Protein AF-A0A4Y2JMU1-F1 (afdb_monomer)

Radius of gyration: 28.3 Å; Cα contacts (8 Å, |Δi|>4): 97; chains: 1; bounding box: 81×28×63 Å

Organism: Araneus ventricosus (NCBI:txid182803)

Nearest PDB structures (foldseek):
  1bm9-assembly1_A  TM=4.049E-01  e=1.956E+00  Bacillus subtilis
  2dpd-assembly1_B  TM=3.192E-01  e=2.542E+00  Bacillus subtilis

InterPro domains:
  IPR006600 HTH CenpB-type DNA-binding domain [PF03221] (1-39)
  IPR006600 HTH CenpB-type DNA-binding domain [PS51253] (1-39)
  IPR050863 Centromere and Transposable Element-Derived Protein [PTHR19303] (1-108)

Structure (mmCIF, N/CA/C/O backbone):
data_AF-A0A4Y2JMU1-F1
#
_entry.id   AF-A0A4Y2JMU1-F1
#
loop_
_atom_site.group_PDB
_atom_site.id
_atom_site.type_symbol
_atom_site.label_atom_id
_atom_site.label_alt_id
_atom_site.label_comp_id
_atom_site.label_asym_id
_atom_site.label_entity_id
_atom_site.label_seq_id
_atom_site.pdbx_PDB_ins_code
_atom_site.Cartn_x
_atom_site.Cartn_y
_atom_site.Cartn_z
_atom_site.occupancy
_atom_site.B_iso_or_equiv
_atom_site.auth_seq_id
_atom_site.auth_comp_id
_atom_site.auth_asym_id
_atom_site.auth_ato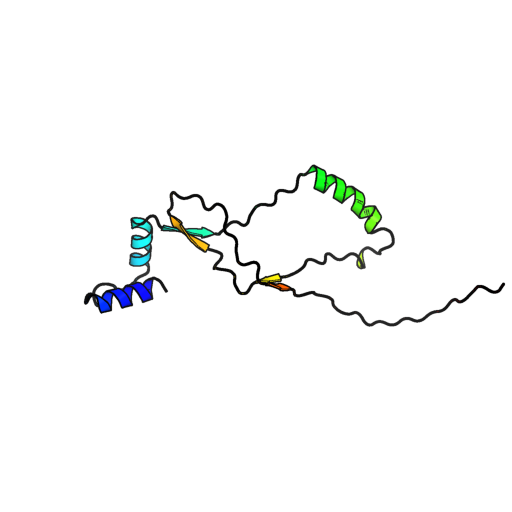m_id
_atom_site.pdbx_PDB_model_num
ATOM 1 N N . MET A 1 1 ? 6.311 -6.328 -17.850 1.00 74.69 1 MET A N 1
ATOM 2 C CA . MET A 1 1 ? 6.362 -4.916 -18.278 1.00 74.69 1 MET A CA 1
ATOM 3 C C . MET A 1 1 ? 7.804 -4.458 -18.497 1.00 74.69 1 MET A C 1
ATOM 5 O O . MET A 1 1 ? 8.216 -4.424 -19.636 1.00 74.69 1 MET A O 1
ATOM 9 N N . MET A 1 2 ? 8.647 -4.239 -17.479 1.00 80.50 2 MET A N 1
ATOM 10 C CA . MET A 1 2 ? 10.020 -3.730 -17.722 1.00 80.50 2 MET A CA 1
ATOM 11 C C . MET A 1 2 ? 10.900 -4.635 -18.614 1.00 80.50 2 MET A C 1
ATOM 13 O O . MET A 1 2 ? 11.588 -4.150 -19.502 1.00 80.50 2 MET A O 1
ATOM 17 N N . GLN A 1 3 ? 10.847 -5.958 -18.426 1.00 88.31 3 GLN A N 1
ATOM 18 C CA . GLN A 1 3 ? 11.583 -6.908 -19.275 1.00 88.31 3 GLN A CA 1
ATOM 19 C C . GLN A 1 3 ? 11.030 -7.009 -20.703 1.00 88.31 3 GLN A C 1
ATOM 21 O O . GLN A 1 3 ? 11.781 -7.378 -21.600 1.00 88.31 3 GLN A O 1
ATOM 26 N N . SER A 1 4 ? 9.734 -6.750 -20.910 1.00 86.50 4 SER A N 1
ATOM 27 C CA . SER A 1 4 ? 9.131 -6.772 -22.248 1.00 86.50 4 SER A CA 1
ATOM 28 C C . SER A 1 4 ? 9.488 -5.497 -23.007 1.00 86.50 4 SER A C 1
ATOM 30 O O . SER A 1 4 ? 10.073 -5.598 -24.074 1.00 86.50 4 SER A O 1
ATOM 32 N N . GLU A 1 5 ? 9.304 -4.330 -22.385 1.00 87.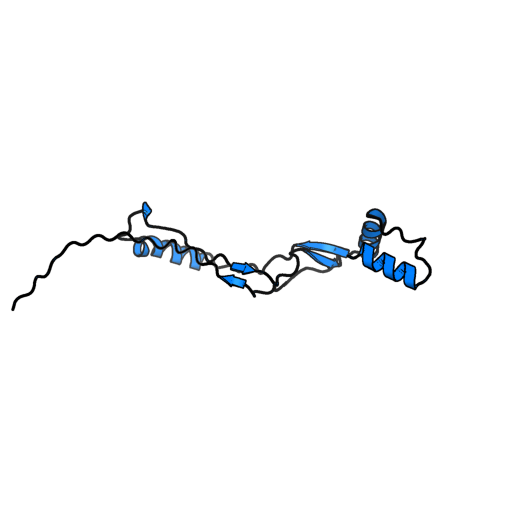88 5 GLU A N 1
ATOM 33 C CA . GLU A 1 5 ? 9.698 -3.027 -22.947 1.00 87.88 5 GLU A CA 1
ATOM 34 C C . GLU A 1 5 ? 11.182 -3.001 -23.332 1.00 87.88 5 GLU A C 1
ATOM 36 O O . GLU A 1 5 ? 11.543 -2.658 -24.452 1.00 87.88 5 GLU A O 1
ATOM 41 N N . ALA A 1 6 ? 12.068 -3.459 -22.441 1.00 87.31 6 ALA A N 1
ATOM 42 C CA . ALA A 1 6 ? 13.501 -3.499 -22.724 1.00 87.31 6 ALA A CA 1
ATOM 43 C C . ALA A 1 6 ? 13.862 -4.402 -23.916 1.00 87.31 6 ALA A C 1
ATOM 45 O O . ALA A 1 6 ? 14.826 -4.126 -24.626 1.00 87.31 6 ALA A O 1
ATOM 46 N N . LYS A 1 7 ? 13.102 -5.480 -24.150 1.00 89.19 7 LYS A N 1
ATOM 47 C CA . LYS A 1 7 ? 13.281 -6.325 -25.340 1.00 89.19 7 LYS A CA 1
ATOM 48 C C . LYS A 1 7 ? 12.807 -5.624 -26.599 1.00 89.19 7 LYS A C 1
ATOM 50 O O . LYS A 1 7 ? 13.431 -5.800 -27.639 1.00 89.19 7 LYS A O 1
ATOM 55 N N . ASP A 1 8 ? 11.719 -4.874 -26.518 1.00 90.62 8 ASP A N 1
ATOM 56 C CA . ASP A 1 8 ? 11.175 -4.169 -27.671 1.00 90.62 8 ASP A CA 1
ATOM 57 C C . ASP A 1 8 ? 12.103 -3.020 -28.088 1.00 90.62 8 ASP A C 1
ATOM 59 O O . ASP A 1 8 ? 12.505 -2.978 -29.250 1.00 90.62 8 ASP A O 1
ATOM 63 N N . PHE A 1 9 ? 12.626 -2.243 -27.133 1.00 88.06 9 PHE A N 1
ATOM 64 C CA . PHE A 1 9 ? 13.710 -1.285 -27.392 1.00 88.06 9 PHE A CA 1
ATOM 65 C C . PHE A 1 9 ? 14.967 -1.951 -27.959 1.00 88.06 9 PHE A C 1
ATOM 67 O O . PHE A 1 9 ? 15.582 -1.443 -28.894 1.00 88.06 9 PHE A O 1
ATOM 74 N N . ALA A 1 10 ? 15.364 -3.114 -27.433 1.00 89.81 10 ALA A N 1
ATOM 75 C CA . ALA A 1 10 ? 16.522 -3.832 -27.958 1.00 89.81 10 ALA A CA 1
ATOM 76 C C . ALA A 1 10 ? 16.334 -4.246 -29.421 1.00 89.81 10 ALA A C 1
ATOM 78 O O . ALA A 1 10 ? 17.289 -4.194 -30.191 1.00 89.81 10 ALA A O 1
ATOM 79 N N . LYS A 1 11 ? 15.125 -4.664 -29.815 1.00 90.38 11 LYS A N 1
ATOM 80 C CA . LYS A 1 11 ? 14.814 -4.988 -31.214 1.00 90.38 11 LYS A CA 1
ATOM 81 C C . LYS A 1 11 ? 14.882 -3.746 -32.094 1.00 90.38 11 LYS A C 1
ATOM 83 O O . LYS A 1 11 ? 15.495 -3.815 -33.153 1.00 90.38 11 LYS A O 1
ATOM 88 N N . GLU A 1 12 ? 14.298 -2.638 -31.645 1.00 92.44 12 GLU A N 1
ATOM 89 C CA . GLU A 1 12 ? 14.292 -1.369 -32.379 1.00 92.44 12 GLU A CA 1
ATOM 90 C C . GLU A 1 12 ? 15.713 -0.836 -32.616 1.00 92.44 12 GLU A C 1
ATOM 92 O O . GLU A 1 12 ? 16.036 -0.374 -33.705 1.00 92.44 12 GLU A O 1
ATOM 97 N N . LEU A 1 13 ? 16.605 -1.014 -31.639 1.00 91.50 13 LEU A N 1
ATOM 98 C CA . LEU A 1 13 ? 18.018 -0.634 -31.730 1.00 91.50 13 LEU A CA 1
ATOM 99 C C . LEU A 1 13 ? 18.902 -1.671 -32.455 1.00 91.50 13 LEU A C 1
ATOM 101 O O . LEU A 1 13 ? 20.123 -1.540 -32.455 1.00 91.50 13 LEU A O 1
ATOM 105 N N . GLY A 1 14 ? 18.329 -2.728 -33.045 1.00 88.56 14 GLY A N 1
ATOM 106 C CA . GLY A 1 14 ? 19.084 -3.758 -33.776 1.00 88.56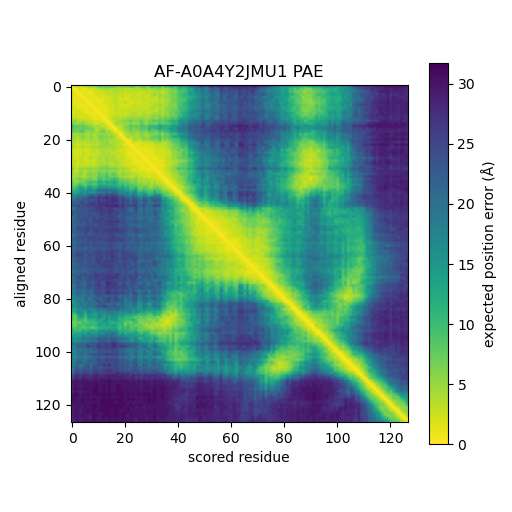 14 GLY A CA 1
ATOM 107 C C . GLY A 1 14 ? 19.844 -4.763 -32.895 1.00 88.56 14 GLY A C 1
ATOM 108 O O . GLY A 1 14 ? 20.618 -5.576 -33.396 1.00 88.56 14 GLY A O 1
ATOM 109 N N . HIS A 1 15 ? 19.602 -4.766 -31.583 1.00 84.75 15 HIS A N 1
ATOM 110 C CA . HIS A 1 15 ? 20.234 -5.642 -30.586 1.00 84.75 15 HIS A CA 1
ATOM 111 C C . HIS A 1 15 ? 19.291 -6.723 -30.025 1.00 84.75 15 HIS A C 1
ATOM 113 O O . HIS A 1 15 ? 19.557 -7.313 -28.972 1.00 84.75 15 HIS A O 1
ATOM 119 N N . GLY A 1 16 ? 18.195 -7.029 -30.727 1.00 77.12 16 GLY A N 1
ATOM 120 C CA . GLY A 1 16 ? 17.126 -7.917 -30.247 1.00 77.12 16 GLY A CA 1
ATOM 121 C C . GLY A 1 16 ? 17.570 -9.336 -29.855 1.00 77.12 16 GLY A C 1
ATOM 122 O O . GLY A 1 16 ? 16.909 -9.977 -29.043 1.00 77.12 16 GLY A O 1
ATOM 123 N N . GLY A 1 17 ? 18.705 -9.821 -30.376 1.00 78.38 17 GLY A N 1
ATOM 124 C CA . GLY A 1 17 ? 19.276 -11.129 -30.025 1.00 78.38 17 GLY A CA 1
ATOM 125 C C . GLY A 1 17 ? 20.130 -11.151 -28.749 1.00 78.38 17 GLY A C 1
ATOM 126 O O . GLY A 1 17 ? 20.383 -12.223 -28.202 1.00 78.38 17 GLY A O 1
ATOM 127 N N . HIS A 1 18 ? 20.570 -9.989 -28.256 1.00 79.06 18 HIS A N 1
ATOM 128 C CA . HIS A 1 18 ? 21.504 -9.886 -27.126 1.00 79.06 18 HIS A CA 1
ATOM 129 C C . HIS A 1 18 ? 20.790 -9.776 -25.771 1.00 79.06 18 HIS A C 1
ATOM 131 O O . HIS A 1 18 ? 21.257 -10.307 -24.761 1.00 79.06 18 HIS A O 1
ATOM 137 N N . LEU A 1 19 ? 19.631 -9.113 -25.734 1.00 81.75 19 LEU A N 1
ATOM 138 C CA . LEU A 1 19 ? 18.867 -8.881 -24.509 1.00 81.75 19 LEU A CA 1
ATOM 139 C C . LEU A 1 19 ? 17.786 -9.950 -24.315 1.00 81.75 19 LEU A C 1
ATOM 141 O O . LEU A 1 19 ? 16.658 -9.842 -24.785 1.00 81.75 19 LEU A O 1
ATOM 145 N N . LYS A 1 20 ? 18.109 -10.981 -23.525 1.00 82.12 20 LYS A N 1
ATOM 146 C CA . LYS A 1 20 ? 17.146 -12.032 -23.139 1.00 82.12 20 LYS A CA 1
ATOM 147 C C . LYS A 1 20 ? 16.077 -11.555 -22.150 1.00 82.12 20 LYS A C 1
ATOM 149 O O . LYS A 1 20 ? 15.101 -12.275 -21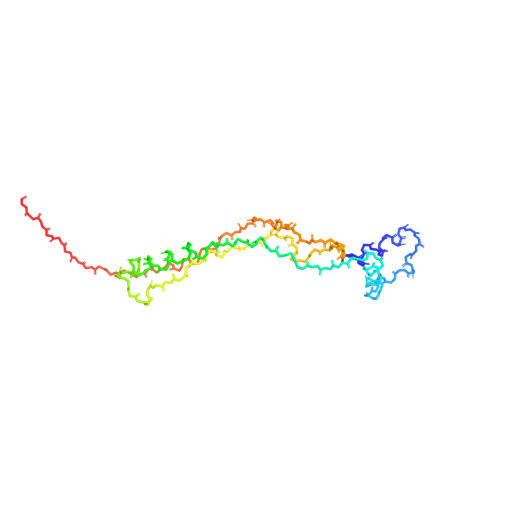.935 1.00 82.12 20 LYS A O 1
ATOM 154 N N . GLY A 1 21 ? 16.250 -10.372 -21.546 1.00 80.81 21 GLY A N 1
ATOM 155 C CA . GLY A 1 21 ? 15.365 -9.816 -20.515 1.00 80.81 21 GLY A CA 1
ATOM 156 C C . GLY A 1 21 ? 15.090 -10.810 -19.383 1.00 80.81 21 GLY A C 1
ATOM 157 O O . GLY A 1 21 ? 13.942 -10.993 -18.992 1.00 80.81 21 GLY A O 1
ATOM 158 N N . SER A 1 22 ? 16.129 -11.519 -18.928 1.00 87.75 22 SER A N 1
ATOM 159 C CA . SER A 1 22 ? 16.038 -12.513 -17.854 1.00 87.75 22 SER A CA 1
ATOM 160 C C . SER A 1 22 ? 15.845 -11.849 -16.487 1.00 87.75 22 SER A C 1
ATOM 162 O O . SER A 1 22 ? 16.023 -10.637 -16.336 1.00 87.75 22 SER A O 1
ATOM 164 N N . ASN A 1 23 ? 15.500 -12.639 -15.465 1.00 87.44 23 ASN A N 1
ATOM 165 C CA . ASN A 1 23 ? 15.411 -12.133 -14.089 1.00 87.44 23 ASN A CA 1
ATOM 166 C C . ASN A 1 23 ? 16.771 -11.643 -13.573 1.00 87.44 23 ASN A C 1
ATOM 168 O O . ASN A 1 23 ? 16.826 -10.581 -12.966 1.00 87.44 23 ASN A O 1
ATOM 172 N N . GLY A 1 24 ? 17.866 -12.337 -13.907 1.00 89.69 24 GLY A N 1
ATOM 173 C CA . GLY A 1 24 ? 19.220 -11.897 -13.551 1.00 89.69 24 GLY A CA 1
ATOM 174 C C . GLY A 1 24 ? 19.626 -10.573 -14.210 1.00 89.69 24 GLY A C 1
ATOM 175 O O . GLY A 1 24 ? 20.233 -9.730 -13.561 1.00 89.69 24 GLY A O 1
ATOM 176 N N . TRP A 1 25 ? 19.238 -10.334 -15.472 1.00 89.31 25 TRP A N 1
ATOM 177 C CA . TRP A 1 25 ? 19.454 -9.030 -16.114 1.00 89.31 25 TRP A CA 1
ATOM 178 C C . TRP A 1 25 ? 18.683 -7.919 -15.395 1.00 89.31 25 TRP A C 1
ATOM 180 O O . TRP A 1 25 ? 19.246 -6.867 -15.104 1.00 89.31 25 TRP A O 1
ATOM 190 N N . LEU A 1 26 ? 17.413 -8.172 -15.069 1.00 88.12 26 LEU A N 1
ATOM 191 C CA . LEU A 1 26 ? 16.570 -7.218 -14.355 1.00 88.12 26 LEU A CA 1
ATOM 192 C C . LEU A 1 26 ? 17.126 -6.905 -12.955 1.00 88.12 26 LEU A C 1
ATOM 194 O O . LEU A 1 26 ? 17.076 -5.760 -12.516 1.00 88.12 26 LEU A O 1
ATOM 198 N N . GLU A 1 27 ? 17.651 -7.905 -12.252 1.00 88.19 27 GLU A N 1
ATOM 199 C CA . GLU A 1 27 ? 18.269 -7.735 -10.937 1.00 88.19 27 GLU A CA 1
ATOM 200 C C . GLU A 1 27 ? 19.584 -6.950 -11.018 1.00 88.19 27 GLU A C 1
ATOM 202 O O . GLU A 1 27 ? 19.760 -5.985 -10.277 1.00 88.19 27 GLU A O 1
ATOM 207 N N . ASN A 1 28 ? 20.456 -7.266 -11.979 1.00 88.94 28 ASN A N 1
ATOM 208 C CA . ASN A 1 28 ? 21.678 -6.495 -12.217 1.00 88.94 28 ASN A CA 1
ATOM 209 C C . ASN A 1 28 ? 21.386 -5.049 -12.622 1.00 88.94 28 ASN A C 1
ATOM 211 O O . ASN A 1 28 ? 22.059 -4.141 -12.145 1.00 88.94 28 ASN A O 1
ATOM 215 N N . PHE A 1 29 ? 20.374 -4.822 -13.460 1.00 86.88 29 PHE A N 1
ATOM 216 C CA . PHE A 1 29 ? 19.927 -3.481 -13.830 1.00 86.88 29 PHE A CA 1
ATOM 217 C C . PHE A 1 29 ? 19.475 -2.691 -12.595 1.00 86.88 29 PHE A C 1
ATOM 219 O O . PHE A 1 29 ? 19.932 -1.573 -12.365 1.00 86.88 29 PHE A O 1
ATOM 226 N N . LYS A 1 30 ? 18.640 -3.297 -11.742 1.00 88.38 30 LYS A N 1
ATOM 227 C CA . LYS A 1 30 ? 18.219 -2.679 -10.478 1.00 88.38 30 LYS A CA 1
ATOM 228 C C . LYS A 1 30 ? 19.409 -2.376 -9.571 1.00 88.38 30 LYS A C 1
ATOM 230 O O . LYS A 1 30 ? 19.506 -1.263 -9.068 1.00 88.38 30 LYS A O 1
ATOM 235 N N . ASN A 1 31 ? 20.327 -3.323 -9.398 1.00 87.31 31 ASN A N 1
ATOM 236 C CA . ASN A 1 31 ? 21.494 -3.157 -8.533 1.00 87.31 31 ASN A CA 1
ATOM 237 C C . ASN A 1 31 ? 22.453 -2.078 -9.056 1.00 87.31 31 ASN A C 1
ATOM 239 O O . ASN A 1 31 ? 22.893 -1.233 -8.280 1.00 87.31 31 ASN A O 1
ATOM 243 N N . GLY A 1 32 ? 22.719 -2.057 -10.365 1.00 87.88 32 GLY A N 1
ATOM 244 C CA . GLY A 1 32 ? 23.581 -1.063 -11.008 1.00 87.88 32 GLY A CA 1
ATOM 245 C C . GLY A 1 32 ? 23.027 0.359 -10.914 1.00 87.88 32 GLY A C 1
ATOM 246 O O . GLY A 1 32 ? 23.782 1.299 -10.685 1.00 87.88 32 GLY A O 1
ATOM 247 N N . HIS A 1 33 ? 21.703 0.511 -10.998 1.00 85.88 33 HIS A N 1
ATOM 248 C CA . HIS A 1 33 ? 21.025 1.802 -10.858 1.00 85.88 33 HIS A CA 1
ATOM 249 C C . HIS A 1 33 ? 20.513 2.082 -9.438 1.00 85.88 33 HIS A C 1
ATOM 251 O O . HIS A 1 33 ? 19.797 3.056 -9.229 1.00 85.88 33 HIS A O 1
ATOM 257 N N . LYS A 1 34 ? 20.864 1.242 -8.453 1.00 87.25 34 LYS A N 1
ATOM 258 C CA . LYS A 1 34 ? 20.390 1.330 -7.061 1.00 87.25 34 LYS A CA 1
ATOM 259 C C . LYS A 1 34 ? 18.859 1.431 -6.929 1.00 87.25 34 LYS A C 1
ATOM 261 O O . LYS A 1 34 ? 18.364 2.088 -6.019 1.00 87.25 34 LYS A O 1
ATOM 266 N N . ILE A 1 35 ? 18.099 0.792 -7.813 1.00 86.25 35 ILE A N 1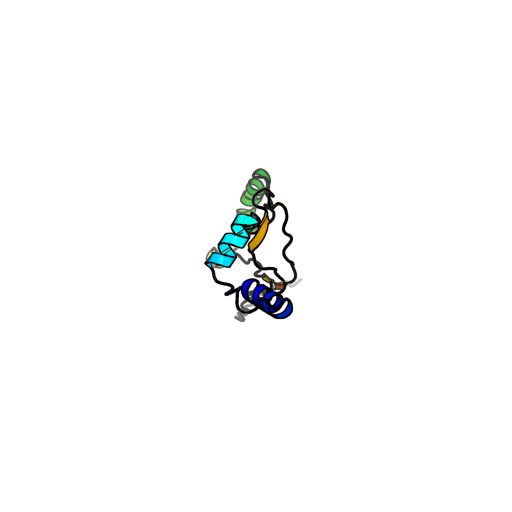
ATOM 267 C CA . ILE A 1 35 ? 16.632 0.796 -7.792 1.00 86.25 35 ILE A CA 1
ATOM 268 C C . ILE A 1 35 ? 16.141 -0.296 -6.842 1.00 86.25 35 ILE A C 1
ATOM 270 O O . ILE A 1 35 ? 16.442 -1.476 -7.014 1.00 86.25 35 ILE A O 1
ATOM 274 N N . VAL A 1 36 ? 15.316 0.080 -5.873 1.00 81.94 36 VAL A N 1
ATOM 275 C CA . VAL A 1 36 ? 14.655 -0.830 -4.936 1.00 81.94 36 VAL A CA 1
ATOM 276 C C . VAL A 1 36 ? 13.142 -0.657 -5.012 1.00 81.94 36 VAL A C 1
ATOM 278 O O . VAL A 1 36 ? 12.639 0.434 -5.258 1.00 81.94 36 VAL A O 1
ATOM 281 N N . PHE A 1 37 ? 12.399 -1.742 -4.800 1.00 76.00 37 PHE A N 1
ATOM 282 C CA . PHE A 1 37 ? 10.941 -1.688 -4.684 1.00 76.00 37 PHE A CA 1
ATOM 283 C C . PHE A 1 37 ? 10.585 -1.648 -3.205 1.00 76.00 37 PHE A C 1
ATOM 285 O O . PHE A 1 37 ? 10.728 -2.660 -2.517 1.00 76.00 37 PHE A O 1
ATOM 292 N N . ARG A 1 38 ? 10.134 -0.495 -2.708 1.00 74.06 38 ARG A N 1
ATOM 293 C CA . ARG A 1 38 ? 9.644 -0.375 -1.328 1.00 74.06 38 ARG A CA 1
ATOM 294 C C . ARG A 1 38 ? 8.130 -0.253 -1.318 1.00 74.06 38 ARG A C 1
ATOM 296 O O . ARG A 1 38 ? 7.533 0.282 -2.251 1.00 74.06 38 ARG A O 1
ATOM 303 N N . LYS A 1 39 ? 7.518 -0.780 -0.255 1.00 72.06 39 LYS A N 1
ATOM 304 C CA . LYS A 1 39 ? 6.096 -0.575 0.003 1.00 72.06 39 LYS A CA 1
ATOM 305 C C . LYS A 1 39 ? 5.887 0.894 0.360 1.00 72.06 39 LYS A C 1
ATOM 307 O O . LYS A 1 39 ? 6.596 1.407 1.223 1.00 72.06 39 LYS A O 1
ATOM 312 N N . LEU A 1 40 ? 4.934 1.551 -0.290 1.00 65.88 40 LEU A N 1
ATOM 313 C CA . LEU A 1 40 ? 4.506 2.884 0.113 1.00 65.88 40 LEU A CA 1
ATOM 314 C C . LEU A 1 40 ? 3.843 2.769 1.490 1.00 65.88 40 LEU A C 1
ATOM 316 O O . LEU A 1 40 ? 2.779 2.162 1.625 1.00 65.88 40 LEU A O 1
ATOM 320 N N . CYS A 1 41 ? 4.486 3.310 2.522 1.00 60.41 41 CYS A N 1
ATOM 321 C CA . CYS A 1 41 ? 3.837 3.488 3.812 1.00 60.41 41 CYS A CA 1
ATOM 322 C C . CYS A 1 41 ? 2.859 4.660 3.691 1.00 60.41 41 CYS A C 1
ATOM 324 O O . CYS A 1 41 ? 3.239 5.746 3.250 1.00 60.41 41 CYS A O 1
ATOM 326 N N . GLY A 1 42 ? 1.596 4.422 4.051 1.00 60.41 42 GLY A N 1
ATOM 327 C CA . GLY A 1 42 ? 0.617 5.495 4.186 1.00 60.41 42 GLY A CA 1
ATOM 328 C C . GLY A 1 42 ? 1.061 6.503 5.247 1.00 60.41 42 GLY A C 1
ATOM 329 O O . GLY A 1 42 ? 1.887 6.190 6.106 1.00 60.41 42 GLY A O 1
ATOM 330 N N . GLU A 1 43 ? 0.518 7.717 5.181 1.00 56.59 43 GLU A N 1
ATOM 331 C CA . GLU A 1 43 ? 0.682 8.699 6.252 1.00 56.59 43 GLU A CA 1
ATOM 332 C C . GLU A 1 43 ? 0.233 8.075 7.581 1.00 56.59 43 GLU A C 1
ATOM 334 O O . GLU A 1 43 ? -0.900 7.611 7.714 1.00 56.59 43 GLU A O 1
ATOM 339 N N . SER A 1 44 ? 1.138 8.046 8.559 1.00 54.44 44 SER A N 1
ATOM 340 C CA . SER A 1 44 ? 0.790 7.746 9.943 1.00 54.44 44 SER A CA 1
ATOM 341 C C . SER A 1 44 ? 0.031 8.951 10.492 1.00 54.44 44 SER A C 1
ATOM 343 O O . SER A 1 44 ? 0.633 9.970 10.831 1.00 54.44 44 SER A O 1
ATOM 345 N N . ALA A 1 45 ? -1.297 8.866 10.537 1.00 59.44 45 ALA A N 1
ATOM 346 C CA . ALA A 1 45 ? -2.085 9.777 11.351 1.00 59.44 45 ALA A CA 1
ATOM 347 C C . ALA A 1 45 ? -1.911 9.346 12.814 1.00 59.44 45 ALA A C 1
ATOM 349 O O . ALA A 1 45 ? -2.640 8.491 13.311 1.00 59.44 45 ALA A O 1
ATOM 350 N N . SER A 1 46 ? -0.898 9.892 13.487 1.00 68.19 46 SER A N 1
ATOM 351 C CA . SER A 1 46 ? -0.738 9.690 14.925 1.00 68.19 46 SER A CA 1
ATOM 352 C C . SER A 1 46 ? -1.779 10.541 15.642 1.00 68.19 46 SER A C 1
ATOM 354 O O . SER A 1 46 ? -1.637 11.760 15.733 1.00 68.19 46 SER A O 1
ATOM 356 N N . VAL A 1 47 ? -2.844 9.907 16.126 1.00 73.69 47 VAL A N 1
ATOM 357 C CA . VAL A 1 47 ? -3.781 10.547 17.053 1.00 73.69 47 VAL A CA 1
ATOM 358 C C . VAL A 1 47 ? -3.091 10.639 18.424 1.00 73.69 47 VAL A C 1
ATOM 360 O O . VAL A 1 47 ? -2.475 9.655 18.838 1.00 73.69 47 VAL A O 1
ATOM 363 N N . PRO A 1 48 ? -3.131 11.791 19.120 1.00 84.19 48 PRO A N 1
ATOM 364 C CA . PRO A 1 48 ? -2.576 11.906 20.465 1.00 84.19 48 PRO A CA 1
ATOM 365 C C . PRO A 1 48 ? -3.258 10.931 21.429 1.00 84.19 48 PRO A C 1
ATOM 367 O O . PRO A 1 48 ? -4.480 10.792 21.409 1.00 84.19 48 PRO A O 1
ATOM 370 N N . GLU A 1 49 ? -2.479 10.304 22.308 1.00 82.69 49 GLU A N 1
ATOM 371 C CA . GLU A 1 49 ? -2.980 9.331 23.290 1.00 82.69 49 GLU A CA 1
ATOM 372 C C . GLU A 1 49 ? -4.073 9.924 24.195 1.00 82.69 49 GLU A C 1
ATOM 374 O O . GLU A 1 49 ? -5.081 9.272 24.454 1.00 82.69 49 GLU A O 1
ATOM 379 N N . SER A 1 50 ? -3.957 11.208 24.548 1.00 84.81 50 SER A N 1
ATOM 380 C CA . SER A 1 50 ? -4.960 11.934 25.335 1.00 84.81 50 SER A CA 1
ATOM 381 C C . SER A 1 50 ? -6.344 11.980 24.677 1.00 84.81 50 SER A C 1
ATOM 383 O O . SER A 1 50 ? -7.357 11.884 25.364 1.00 84.81 50 SER A O 1
ATOM 385 N N . VAL A 1 51 ? -6.407 12.081 23.344 1.00 83.25 51 VAL A N 1
ATOM 386 C CA . VAL A 1 51 ? -7.678 12.084 22.599 1.00 83.25 51 VAL A CA 1
ATOM 387 C C . VAL A 1 51 ? -8.314 10.694 22.635 1.00 83.25 51 VAL A C 1
ATOM 389 O O . VAL A 1 51 ? -9.530 10.573 22.769 1.00 83.25 51 VAL A O 1
ATOM 392 N N . CYS A 1 52 ? -7.500 9.636 22.566 1.00 83.12 52 CYS A N 1
ATOM 393 C CA . CYS A 1 52 ? -7.972 8.260 22.713 1.00 83.12 52 CYS A CA 1
ATOM 394 C C . CYS A 1 52 ? -8.517 8.000 24.127 1.00 83.12 52 CYS A C 1
ATOM 396 O O . CYS A 1 52 ? -9.572 7.384 24.270 1.00 83.12 52 CYS A O 1
ATOM 398 N N . GLU A 1 53 ? -7.831 8.486 25.165 1.00 88.69 53 GLU A N 1
ATOM 399 C CA . GLU A 1 53 ? -8.259 8.339 26.562 1.00 88.69 53 GLU A CA 1
ATOM 400 C C . GLU A 1 53 ? -9.592 9.036 26.858 1.00 88.69 53 GLU A C 1
ATOM 402 O O . GLU A 1 53 ? -10.422 8.489 27.586 1.00 88.69 53 GLU A O 1
ATOM 407 N N . GLU A 1 54 ? -9.815 10.229 26.302 1.00 88.19 54 GLU A N 1
ATOM 408 C CA . GLU A 1 54 ? -11.100 10.930 26.403 1.00 88.19 54 GLU A CA 1
ATOM 409 C C . GLU A 1 54 ? -12.216 10.139 25.715 1.00 88.19 54 GLU A C 1
ATOM 411 O O . GLU A 1 54 ? -13.251 9.877 26.325 1.00 88.19 54 GLU A O 1
ATOM 416 N N . TRP A 1 55 ? -11.973 9.644 24.499 1.00 85.62 55 TRP A N 1
ATOM 417 C CA . TRP A 1 55 ? -12.961 8.865 23.747 1.00 85.62 55 TRP A CA 1
ATOM 418 C C . TRP A 1 55 ? -13.374 7.565 24.450 1.00 85.62 55 TRP A C 1
ATOM 420 O O . TRP A 1 55 ? -14.545 7.180 24.436 1.00 85.62 55 TRP A O 1
ATOM 430 N N . ILE A 1 56 ? -12.425 6.885 25.101 1.00 88.62 56 ILE A N 1
ATOM 431 C CA . ILE A 1 56 ? -12.694 5.655 25.858 1.00 88.62 56 ILE A CA 1
ATOM 432 C C . ILE A 1 56 ? -13.648 5.920 27.034 1.00 88.62 56 ILE A C 1
ATOM 434 O O . ILE A 1 56 ? -14.474 5.059 27.348 1.00 88.62 56 ILE A O 1
ATOM 438 N N . LYS A 1 57 ? -13.584 7.103 27.662 1.00 91.25 57 LYS A N 1
ATOM 439 C CA . LYS A 1 57 ? -14.479 7.476 28.774 1.00 91.25 57 LYS A CA 1
ATOM 440 C C . LYS A 1 57 ? -15.929 7.666 28.325 1.00 91.25 57 LYS A C 1
ATOM 442 O O . LYS A 1 57 ? -16.834 7.420 29.121 1.00 91.25 57 LYS A O 1
ATOM 447 N N . ASP A 1 58 ? -16.150 8.031 27.065 1.00 88.88 58 ASP A N 1
ATOM 448 C CA . ASP A 1 58 ? -17.483 8.310 26.522 1.00 88.88 58 ASP A CA 1
ATOM 449 C C . ASP A 1 58 ? -18.211 7.049 26.023 1.00 88.88 58 ASP A C 1
ATOM 451 O O . ASP A 1 58 ? -19.446 7.004 26.008 1.00 88.88 58 ASP A O 1
ATOM 455 N N . ILE A 1 59 ? -17.480 5.980 25.679 1.00 88.00 59 ILE A N 1
ATOM 456 C CA . ILE A 1 59 ? -18.060 4.721 25.171 1.00 88.00 59 ILE A CA 1
ATOM 457 C C . ILE A 1 59 ? -19.159 4.142 26.082 1.00 88.00 59 ILE A C 1
ATOM 459 O O . ILE A 1 59 ? -20.228 3.814 25.557 1.00 88.00 59 ILE A O 1
ATOM 463 N N . PRO A 1 60 ? -18.984 4.027 27.415 1.00 89.00 60 PRO A N 1
ATOM 464 C CA . PRO A 1 60 ? -20.015 3.484 28.302 1.00 89.00 60 PRO A CA 1
ATOM 465 C C . PRO A 1 60 ? -21.330 4.270 28.275 1.00 89.00 60 PRO A C 1
ATOM 467 O O . PRO A 1 60 ? -22.400 3.687 28.456 1.00 89.00 60 PRO A O 1
ATOM 470 N N . VAL A 1 61 ? -21.264 5.584 28.042 1.00 90.44 61 VAL A N 1
ATOM 471 C CA . VAL A 1 61 ? -22.446 6.446 27.923 1.00 90.44 61 VAL A CA 1
ATOM 472 C C . VAL A 1 61 ? -23.150 6.195 26.591 1.00 90.44 61 VAL A C 1
ATOM 474 O O . VAL A 1 61 ? -24.373 6.071 26.566 1.00 90.44 61 VAL A O 1
ATOM 477 N N . LEU A 1 62 ? -22.389 6.050 25.503 1.00 85.69 62 LEU A N 1
ATOM 478 C CA . LEU A 1 62 ? -22.914 5.828 24.152 1.00 85.69 62 LEU A CA 1
ATOM 479 C C . LEU A 1 62 ? -23.596 4.466 23.982 1.00 85.69 62 LEU A C 1
ATOM 481 O O . LEU A 1 62 ? -24.602 4.360 23.282 1.00 85.69 62 LEU A O 1
ATOM 485 N N . VAL A 1 63 ? -23.075 3.422 24.632 1.00 89.38 63 VAL A N 1
ATOM 486 C CA . VAL A 1 63 ? -23.641 2.064 24.547 1.00 89.38 63 VAL A CA 1
ATOM 487 C C . VAL A 1 63 ? -24.716 1.790 25.602 1.00 89.38 63 VAL A C 1
ATOM 489 O O . VAL A 1 63 ? -25.304 0.706 25.629 1.00 89.38 63 VAL A O 1
ATOM 492 N N . LYS A 1 64 ? -25.009 2.763 26.473 1.00 90.31 64 LYS A N 1
ATOM 493 C CA . LYS A 1 64 ? -26.015 2.618 27.527 1.00 90.31 64 LYS A CA 1
ATOM 494 C C . LYS A 1 64 ? -27.395 2.367 26.915 1.00 90.31 64 LYS A C 1
ATOM 496 O O . LYS A 1 64 ? -27.896 3.163 26.130 1.00 90.31 64 LYS A O 1
ATOM 501 N N . GLY A 1 65 ? -28.032 1.269 27.318 1.00 88.81 65 GLY A N 1
ATOM 502 C CA . GLY A 1 65 ? -29.354 0.875 26.817 1.00 88.81 65 GLY A CA 1
ATOM 503 C C . GLY A 1 65 ? -29.324 -0.044 25.593 1.00 88.81 65 GLY A C 1
ATOM 504 O O . GLY A 1 65 ? -30.380 -0.525 25.186 1.00 88.81 65 GLY A O 1
ATOM 505 N N . TYR A 1 66 ? -28.143 -0.355 25.050 1.00 88.75 66 TYR A N 1
ATOM 506 C CA . TYR A 1 66 ? -27.976 -1.400 24.044 1.00 88.75 66 TYR A CA 1
ATOM 507 C C . TYR A 1 66 ? -27.539 -2.707 24.702 1.00 88.75 66 TYR A C 1
ATOM 509 O O . TYR A 1 66 ? -26.641 -2.741 25.541 1.00 88.75 66 TYR A O 1
ATOM 517 N N . GLU A 1 67 ? -28.159 -3.815 24.302 1.00 88.56 67 GLU A N 1
ATOM 518 C CA . GLU A 1 67 ? -27.628 -5.133 24.639 1.00 88.56 67 GLU A CA 1
ATOM 519 C C . GLU A 1 67 ? -26.282 -5.345 23.942 1.00 88.56 67 GLU A C 1
ATOM 521 O O . GLU A 1 67 ? -26.107 -4.953 22.788 1.00 88.56 67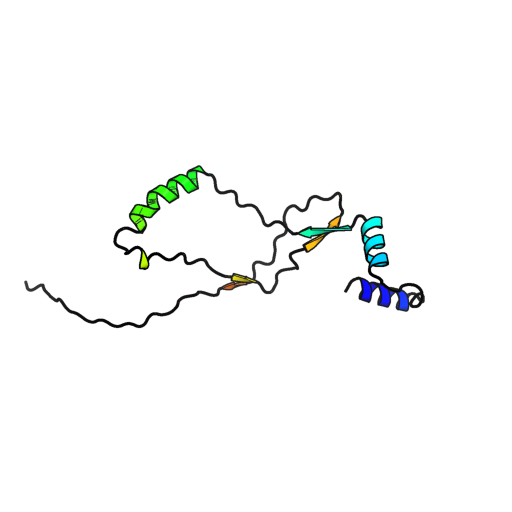 GLU A O 1
ATOM 526 N N . THR A 1 68 ? -25.355 -6.040 24.599 1.00 83.56 68 THR A N 1
ATOM 527 C CA . THR A 1 68 ? -24.011 -6.318 24.063 1.00 83.56 68 THR A CA 1
ATOM 528 C C . THR A 1 68 ? -24.042 -6.969 22.678 1.00 83.56 68 THR A C 1
ATOM 530 O O . THR A 1 68 ? -23.216 -6.654 21.828 1.00 83.56 68 THR A O 1
ATOM 533 N N . LYS A 1 69 ? -25.051 -7.808 22.403 1.00 87.50 69 LYS A N 1
ATOM 534 C CA . LYS A 1 69 ? -25.274 -8.460 21.099 1.00 87.50 69 LYS A CA 1
ATOM 535 C C . LYS A 1 69 ? -25.659 -7.504 19.959 1.00 87.50 69 LYS A C 1
ATOM 537 O O . LYS A 1 69 ? -25.697 -7.929 18.808 1.00 87.50 69 LYS A O 1
ATOM 542 N N . ASN A 1 70 ? -26.008 -6.260 20.283 1.00 85.88 70 ASN A N 1
ATOM 543 C CA . ASN A 1 70 ? -26.437 -5.226 19.342 1.00 85.88 70 ASN A CA 1
ATOM 544 C C . ASN A 1 70 ? -25.376 -4.132 19.135 1.00 85.88 70 ASN A C 1
ATOM 546 O O . ASN A 1 70 ? -25.628 -3.183 18.395 1.00 85.88 70 ASN A O 1
ATOM 550 N N . ILE A 1 71 ? -24.206 -4.258 19.765 1.00 86.69 71 ILE A N 1
ATOM 551 C CA . ILE A 1 71 ? -23.074 -3.352 19.577 1.00 86.69 71 ILE A CA 1
ATOM 552 C C . ILE A 1 71 ? -22.189 -3.952 18.483 1.00 86.69 71 ILE A C 1
ATOM 554 O O . ILE A 1 71 ? -21.581 -5.005 18.671 1.00 86.69 71 ILE A O 1
ATOM 558 N N . PHE A 1 72 ? -22.132 -3.294 17.328 1.00 82.81 72 PHE A N 1
ATOM 559 C CA . PHE A 1 72 ? -21.329 -3.729 16.187 1.00 82.81 72 PHE A CA 1
ATOM 560 C C . PHE A 1 72 ? -20.336 -2.641 15.808 1.00 82.81 72 PHE A C 1
ATOM 562 O O . PHE A 1 72 ? -20.687 -1.463 15.773 1.00 82.81 72 PHE A O 1
ATOM 569 N N . ASN A 1 73 ? -19.115 -3.046 15.465 1.00 83.12 73 ASN A N 1
ATOM 570 C CA . ASN A 1 73 ? -18.210 -2.168 14.747 1.00 83.12 73 ASN A CA 1
ATOM 571 C C . ASN A 1 73 ? -18.648 -2.129 13.278 1.00 83.12 73 ASN A C 1
ATOM 573 O O . ASN A 1 73 ? -18.694 -3.172 12.622 1.00 83.12 73 ASN A O 1
ATOM 577 N N . ALA A 1 74 ? -18.993 -0.948 12.778 1.00 78.81 74 ALA A N 1
ATOM 578 C CA . ALA A 1 74 ? -19.245 -0.718 11.365 1.00 78.81 74 ALA A CA 1
ATOM 579 C C . ALA A 1 74 ? -18.152 0.216 10.860 1.00 78.81 74 ALA A C 1
ATOM 581 O O . ALA A 1 74 ? -18.179 1.409 11.146 1.00 78.81 74 ALA A O 1
ATOM 582 N N . ASP A 1 75 ? -17.186 -0.350 10.143 1.00 75.38 75 ASP A N 1
ATOM 583 C CA . ASP A 1 75 ? -16.154 0.426 9.469 1.00 75.38 75 ASP A CA 1
ATOM 584 C C . ASP A 1 75 ? -16.442 0.476 7.965 1.00 75.38 75 ASP A C 1
ATOM 586 O O . ASP A 1 75 ?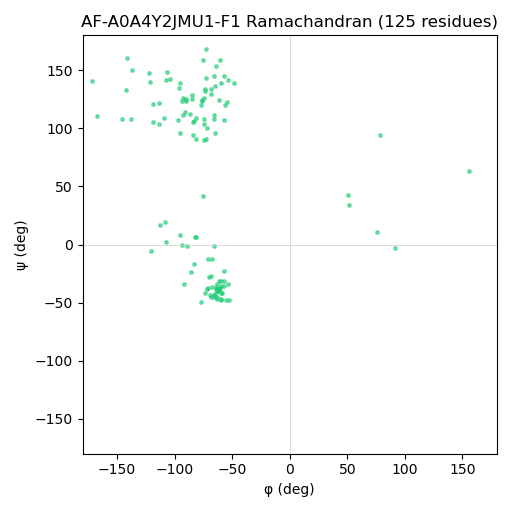 -16.930 -0.492 7.367 1.00 75.38 75 ASP A O 1
ATOM 590 N N . GLU A 1 76 ? -16.176 1.624 7.350 1.00 73.62 76 GLU A N 1
ATOM 591 C CA . GLU A 1 76 ? -16.439 1.844 5.934 1.00 73.62 76 GLU A CA 1
ATOM 592 C C . GLU A 1 76 ? -15.393 1.099 5.099 1.00 73.62 76 GLU A C 1
ATOM 594 O O . GLU A 1 76 ? -14.238 1.515 4.983 1.00 73.62 76 GLU A O 1
ATOM 599 N N . THR A 1 77 ? -15.800 0.011 4.443 1.00 62.44 77 THR A N 1
ATOM 600 C CA . THR A 1 77 ? -14.920 -0.663 3.487 1.00 62.44 77 THR A CA 1
ATOM 601 C C . THR A 1 77 ? -14.979 0.066 2.145 1.00 62.44 77 THR A C 1
ATOM 603 O O . THR A 1 77 ? -15.978 0.031 1.426 1.00 62.44 77 THR A O 1
ATOM 606 N N . GLY A 1 78 ? -13.888 0.748 1.801 1.00 70.94 78 GLY A N 1
ATOM 607 C CA . GLY A 1 78 ? -13.707 1.372 0.494 1.00 70.94 78 GLY A CA 1
ATOM 608 C C . GLY A 1 78 ? -12.975 0.449 -0.475 1.00 70.94 78 GLY A C 1
ATOM 609 O O . GLY A 1 78 ? -11.850 0.038 -0.195 1.00 70.94 78 GLY A O 1
ATOM 610 N N . LEU A 1 79 ? -13.570 0.163 -1.634 1.00 70.75 79 LEU A N 1
ATOM 611 C CA . LEU A 1 79 ? -12.877 -0.510 -2.733 1.00 70.75 79 LEU A CA 1
ATOM 612 C C . LEU A 1 79 ? -12.154 0.531 -3.588 1.00 70.75 79 LEU A C 1
ATOM 614 O O . LEU A 1 79 ? -12.798 1.325 -4.272 1.00 70.75 79 LEU A O 1
ATOM 618 N N . PHE A 1 80 ? -10.825 0.518 -3.576 1.00 65.31 80 PHE A N 1
ATOM 619 C CA . PHE A 1 80 ? -10.019 1.420 -4.394 1.00 65.31 80 PHE A CA 1
ATOM 620 C C . PHE A 1 80 ? -9.669 0.767 -5.734 1.00 65.31 80 PHE A C 1
ATOM 622 O O . PHE A 1 80 ? -9.116 -0.328 -5.760 1.00 65.31 80 PHE A O 1
ATOM 629 N N . TYR A 1 81 ? -9.966 1.443 -6.844 1.00 66.56 81 TYR A N 1
ATOM 630 C CA . TYR A 1 81 ? -9.758 0.901 -8.198 1.00 66.56 81 TYR A CA 1
ATOM 631 C C . TYR A 1 81 ? -8.815 1.744 -9.071 1.00 66.56 81 TYR A C 1
ATOM 633 O O . TYR A 1 81 ? -8.456 1.320 -10.163 1.00 66.56 81 TYR A O 1
ATOM 641 N N . GLN A 1 82 ? -8.380 2.912 -8.589 1.00 68.38 82 GLN A N 1
ATOM 642 C CA . GLN A 1 82 ? -7.345 3.736 -9.234 1.00 68.38 82 GLN A CA 1
ATOM 643 C C . GLN A 1 82 ? -6.048 3.806 -8.413 1.00 68.38 82 GLN A C 1
ATOM 645 O O . GLN A 1 82 ? -5.229 4.702 -8.618 1.00 68.38 82 GLN A O 1
ATOM 650 N N . CYS A 1 83 ? -5.858 2.902 -7.448 1.00 63.06 83 CYS A N 1
ATOM 651 C CA . CYS A 1 83 ? -4.607 2.849 -6.697 1.00 63.06 83 CYS A CA 1
ATOM 652 C C . CYS A 1 83 ? -3.465 2.381 -7.600 1.00 63.06 83 CYS A C 1
ATOM 654 O O . CYS A 1 83 ? -3.586 1.384 -8.314 1.00 63.06 83 CYS A O 1
ATOM 656 N N . LEU A 1 84 ? -2.337 3.087 -7.527 1.00 63.94 84 LEU A N 1
ATOM 657 C CA . LEU A 1 84 ? -1.073 2.568 -8.024 1.00 63.94 84 LEU A CA 1
ATOM 658 C C . LEU A 1 84 ? -0.691 1.335 -7.194 1.00 63.94 84 LEU A C 1
ATOM 660 O O . LEU A 1 84 ? -1.068 1.257 -6.020 1.00 63.94 84 LEU A O 1
ATOM 664 N N . PRO A 1 85 ? 0.095 0.399 -7.754 1.00 64.12 85 PRO A N 1
ATOM 665 C CA . PRO A 1 85 ? 0.638 -0.709 -6.985 1.00 64.12 85 PRO A CA 1
ATOM 666 C C . PRO A 1 85 ? 1.275 -0.209 -5.686 1.00 64.12 85 PRO A C 1
ATOM 668 O O . PRO A 1 85 ? 1.990 0.791 -5.665 1.00 64.12 85 PRO A O 1
ATOM 671 N N . ASP A 1 86 ? 1.055 -0.933 -4.597 1.00 64.25 86 ASP A N 1
ATOM 672 C CA . ASP A 1 86 ? 1.521 -0.595 -3.248 1.00 64.25 86 ASP A CA 1
ATOM 673 C C . ASP A 1 86 ? 3.055 -0.627 -3.113 1.00 64.25 86 ASP A C 1
ATOM 675 O O . ASP A 1 86 ? 3.597 -0.313 -2.053 1.00 64.25 86 ASP A O 1
ATOM 679 N N . LYS A 1 87 ? 3.764 -0.978 -4.193 1.00 68.81 87 LYS A N 1
ATOM 680 C CA . LYS A 1 87 ? 5.219 -0.981 -4.312 1.00 68.81 87 LYS A CA 1
ATOM 681 C C . LYS A 1 87 ? 5.649 -0.022 -5.417 1.00 68.81 87 LYS A C 1
ATOM 683 O O . LYS A 1 87 ? 5.323 -0.246 -6.582 1.00 68.81 87 LYS A O 1
ATOM 688 N N . THR A 1 88 ? 6.464 0.962 -5.061 1.00 71.19 88 THR A N 1
ATOM 689 C CA . THR A 1 88 ? 7.054 1.910 -6.016 1.00 71.19 88 THR A CA 1
ATOM 690 C C . THR A 1 88 ? 8.541 1.619 -6.184 1.00 71.19 88 THR A C 1
ATOM 692 O O . THR A 1 88 ? 9.226 1.251 -5.226 1.00 71.19 88 THR A O 1
ATOM 695 N N . ALA A 1 89 ? 9.033 1.744 -7.418 1.00 72.19 89 ALA A N 1
ATOM 696 C CA . ALA A 1 89 ? 10.459 1.705 -7.715 1.00 72.19 89 ALA A CA 1
ATOM 697 C C . ALA A 1 89 ? 11.087 3.044 -7.313 1.00 72.19 89 ALA A C 1
ATOM 699 O O . ALA A 1 89 ? 10.642 4.090 -7.775 1.00 72.19 89 ALA A O 1
ATOM 700 N N . MET A 1 90 ? 12.101 3.010 -6.457 1.00 74.44 90 MET A N 1
ATOM 701 C CA . MET A 1 90 ? 12.773 4.200 -5.935 1.00 74.44 90 MET A CA 1
ATOM 702 C C . MET A 1 90 ? 14.275 3.972 -5.824 1.00 74.44 90 MET A C 1
ATOM 704 O O . MET A 1 90 ? 14.726 2.823 -5.770 1.00 74.44 90 MET A O 1
ATOM 708 N N . PHE A 1 91 ? 15.054 5.047 -5.758 1.00 76.69 91 PHE A N 1
ATOM 709 C CA . PHE A 1 91 ? 16.485 4.923 -5.519 1.00 76.69 91 PHE A CA 1
ATOM 710 C C . PHE A 1 91 ? 16.757 4.530 -4.062 1.00 76.69 91 PHE A C 1
ATOM 712 O O . PHE A 1 91 ? 16.065 4.943 -3.135 1.00 76.69 91 PHE A O 1
ATOM 719 N N . LYS A 1 92 ? 17.772 3.687 -3.848 1.00 73.69 92 LYS A N 1
ATOM 720 C CA . LYS A 1 92 ? 18.131 3.122 -2.537 1.00 73.69 92 LYS A CA 1
ATOM 721 C C . LYS A 1 92 ? 18.420 4.195 -1.482 1.00 73.69 92 LYS A C 1
ATOM 723 O O . LYS A 1 92 ? 18.148 3.952 -0.306 1.00 73.69 92 LYS A O 1
ATOM 728 N N . ASP A 1 93 ? 18.934 5.335 -1.935 1.00 74.81 93 ASP A N 1
ATOM 729 C CA . ASP A 1 93 ? 19.396 6.457 -1.119 1.00 74.81 93 ASP A CA 1
ATOM 730 C C . ASP A 1 93 ? 18.296 7.521 -0.902 1.00 74.81 93 ASP A C 1
ATOM 732 O O . ASP A 1 93 ? 18.519 8.508 -0.207 1.00 74.81 93 ASP A O 1
ATOM 736 N N . GLU A 1 94 ? 17.094 7.319 -1.454 1.00 70.88 94 GLU A N 1
ATOM 737 C CA . GLU A 1 94 ? 15.940 8.190 -1.224 1.00 70.88 94 GLU A CA 1
ATOM 738 C C . GLU A 1 94 ? 15.064 7.636 -0.096 1.00 70.88 94 GLU A C 1
ATOM 740 O O . GLU A 1 94 ? 14.812 6.431 0.011 1.00 70.88 94 GLU A O 1
ATOM 745 N N . GLU A 1 95 ? 14.565 8.522 0.763 1.00 62.78 95 GLU A N 1
ATOM 746 C CA . GLU A 1 95 ? 13.518 8.161 1.710 1.00 62.78 95 GLU A CA 1
ATOM 747 C C . GLU A 1 95 ? 12.148 8.282 1.047 1.00 62.78 95 GLU A C 1
ATOM 749 O O . GLU A 1 95 ? 11.786 9.316 0.490 1.00 62.78 95 GLU A O 1
ATOM 754 N N . CYS A 1 96 ? 11.349 7.219 1.142 1.00 60.25 96 CYS A N 1
ATOM 755 C CA . CYS A 1 96 ? 9.979 7.236 0.652 1.00 60.25 96 CYS A CA 1
ATOM 756 C C . CYS A 1 96 ? 9.090 7.896 1.710 1.00 60.25 96 CYS A C 1
ATOM 758 O O . CYS A 1 96 ? 8.601 7.228 2.622 1.00 60.25 96 CYS A O 1
ATOM 760 N N . ARG A 1 97 ? 8.920 9.216 1.618 1.00 59.31 97 ARG A 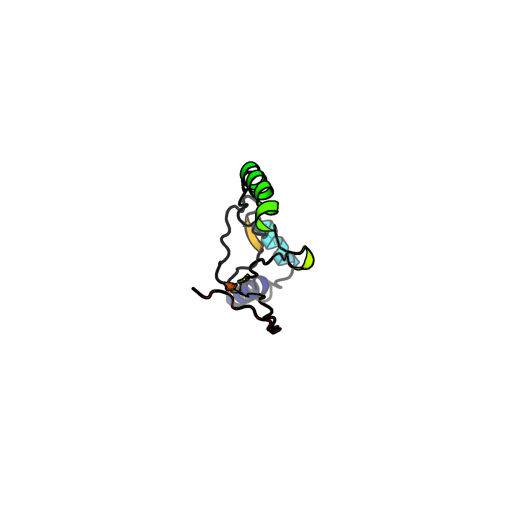N 1
ATOM 761 C CA . ARG A 1 97 ? 7.980 9.978 2.448 1.00 59.31 97 ARG A CA 1
ATOM 762 C C . ARG A 1 97 ? 6.877 10.532 1.555 1.00 59.31 97 ARG A C 1
ATOM 764 O O . ARG A 1 97 ? 7.161 11.276 0.627 1.00 59.31 97 ARG A O 1
ATOM 771 N N . GLY A 1 98 ? 5.629 10.176 1.850 1.00 57.06 98 GLY A N 1
ATOM 772 C CA . GLY A 1 98 ? 4.466 10.701 1.137 1.00 57.06 98 GLY A CA 1
ATOM 773 C C . GLY A 1 98 ? 4.242 10.037 -0.221 1.00 57.06 98 GLY A C 1
ATOM 774 O O . GLY A 1 98 ? 4.756 10.465 -1.247 1.00 57.06 98 GLY A O 1
ATOM 775 N N . GLY A 1 99 ? 3.401 9.005 -0.234 1.00 56.25 99 GLY A N 1
ATOM 776 C CA . GLY A 1 99 ? 2.766 8.503 -1.448 1.00 56.25 99 GLY A CA 1
ATOM 777 C C . GLY A 1 99 ? 1.262 8.633 -1.286 1.00 56.25 99 GLY A C 1
ATOM 778 O O . GLY A 1 99 ? 0.656 7.861 -0.544 1.00 56.25 99 GLY A O 1
ATOM 779 N N . LYS A 1 100 ? 0.641 9.612 -1.951 1.00 57.19 100 LYS A N 1
ATOM 780 C CA . LYS A 1 100 ? -0.818 9.736 -1.929 1.00 57.19 100 LYS A CA 1
ATOM 781 C C . LYS A 1 100 ? -1.393 8.805 -2.984 1.00 57.19 100 LYS A C 1
ATOM 783 O O . LYS A 1 100 ? -1.474 9.153 -4.157 1.00 57.19 100 LYS A O 1
ATOM 788 N N . GLN A 1 101 ? -1.760 7.604 -2.553 1.00 61.97 101 GLN A N 1
ATOM 789 C CA . GLN A 1 101 ? -2.565 6.711 -3.378 1.00 61.97 101 GLN A CA 1
ATOM 790 C C . GLN A 1 101 ? -3.871 7.411 -3.760 1.00 61.97 101 GLN A C 1
ATOM 792 O O . GLN A 1 101 ? -4.419 8.193 -2.971 1.00 61.97 101 GLN A O 1
ATOM 797 N N . SER A 1 102 ? -4.358 7.149 -4.975 1.00 61.16 102 SER A N 1
ATOM 798 C CA . SER A 1 102 ? -5.651 7.674 -5.406 1.00 61.16 102 SER A CA 1
ATOM 799 C C . SER A 1 102 ? -6.716 7.236 -4.405 1.00 61.16 102 SER A C 1
ATOM 801 O O . SER A 1 102 ? -6.929 6.047 -4.187 1.00 61.16 102 SER A O 1
ATOM 803 N N . LYS A 1 103 ? -7.389 8.204 -3.775 1.00 65.06 103 LYS A N 1
ATOM 804 C CA . LYS A 1 103 ? -8.487 7.933 -2.836 1.00 65.06 103 LYS A CA 1
ATOM 805 C C . LYS A 1 103 ? -9.813 7.668 -3.553 1.00 65.06 103 LYS A C 1
ATOM 807 O O . LYS A 1 103 ? -10.847 7.571 -2.896 1.00 65.06 103 LYS A O 1
ATOM 812 N N . VAL A 1 104 ? -9.796 7.576 -4.886 1.00 69.06 104 VAL A N 1
ATOM 813 C CA . VAL A 1 104 ? -10.978 7.240 -5.677 1.00 69.06 104 VAL A CA 1
ATOM 814 C C . VAL A 1 104 ? -11.383 5.810 -5.333 1.00 69.06 104 VAL A C 1
ATOM 816 O O . VAL A 1 104 ? -10.694 4.842 -5.668 1.00 69.06 104 VAL A O 1
ATOM 819 N N . ARG A 1 105 ? -12.497 5.702 -4.612 1.00 71.06 105 ARG A N 1
ATOM 820 C CA . ARG A 1 105 ? -13.019 4.453 -4.075 1.00 71.06 105 ARG A CA 1
ATOM 821 C C . ARG A 1 105 ? -14.520 4.369 -4.277 1.00 71.06 105 ARG A C 1
ATOM 823 O O . ARG A 1 105 ? -15.208 5.387 -4.270 1.00 71.06 105 ARG A O 1
ATOM 830 N N . SER A 1 106 ? -15.017 3.151 -4.419 1.00 67.75 106 SER A N 1
ATOM 831 C CA . SER A 1 106 ? -16.433 2.855 -4.239 1.00 67.75 106 SER A CA 1
ATOM 832 C C . SER A 1 106 ? -16.660 2.504 -2.774 1.00 67.75 106 SER A C 1
ATOM 834 O O . SER A 1 106 ? -16.014 1.597 -2.246 1.00 67.75 106 SER A O 1
ATOM 836 N N . THR A 1 107 ? -17.556 3.229 -2.113 1.00 68.31 107 THR A N 1
ATOM 837 C CA . THR A 1 107 ? -17.992 2.908 -0.752 1.00 68.31 107 THR A CA 1
ATOM 838 C C . THR A 1 107 ? -18.953 1.731 -0.804 1.00 68.31 107 THR A C 1
ATOM 840 O O . THR A 1 107 ? -19.969 1.788 -1.498 1.00 68.31 107 THR A O 1
ATOM 843 N N . VAL A 1 108 ? -18.639 0.669 -0.066 1.00 66.19 108 VAL A N 1
ATOM 844 C CA . VAL A 1 108 ? -19.552 -0.454 0.136 1.00 66.19 108 VAL A CA 1
ATOM 845 C C . VAL A 1 108 ? -20.027 -0.402 1.580 1.00 66.19 108 VAL A C 1
ATOM 847 O O . VAL A 1 108 ? -19.265 -0.657 2.508 1.00 66.19 108 VAL A O 1
ATOM 850 N N . ASP A 1 109 ? -21.295 -0.049 1.767 1.00 63.19 109 ASP A N 1
ATOM 851 C CA . ASP A 1 109 ? -21.939 -0.055 3.077 1.00 63.19 109 ASP A CA 1
ATOM 852 C C . ASP A 1 109 ? -22.588 -1.426 3.314 1.00 63.19 109 ASP A C 1
ATOM 854 O O . ASP A 1 109 ? -23.528 -1.828 2.623 1.00 63.19 109 ASP A O 1
ATOM 858 N N . GLY A 1 110 ? -22.071 -2.162 4.296 1.00 51.31 110 GLY A N 1
ATOM 859 C CA . GLY A 1 110 ? -22.565 -3.469 4.721 1.00 51.31 110 GLY A CA 1
ATOM 860 C C . GLY A 1 110 ? -23.855 -3.396 5.539 1.00 51.31 110 GLY A C 1
ATOM 861 O O . GLY A 1 110 ? -23.996 -4.120 6.525 1.00 51.31 110 GLY A O 1
ATOM 862 N N . ARG A 1 111 ? -24.824 -2.551 5.168 1.00 48.94 111 ARG A N 1
ATOM 863 C CA . ARG A 1 111 ? -26.148 -2.557 5.801 1.00 48.94 111 ARG A CA 1
ATOM 864 C C . ARG A 1 111 ? -26.932 -3.787 5.355 1.00 48.94 111 ARG A C 1
ATOM 866 O O . ARG A 1 111 ? -27.695 -3.766 4.392 1.00 48.94 111 ARG A O 1
ATOM 873 N N . LYS A 1 112 ? -26.802 -4.876 6.116 1.00 35.28 112 LYS A N 1
ATOM 874 C CA . LYS A 1 112 ? -27.779 -5.968 6.093 1.00 35.28 112 LYS A CA 1
ATOM 875 C C . LYS A 1 112 ? -29.102 -5.419 6.634 1.00 35.28 112 LYS A C 1
ATOM 877 O O . LYS A 1 112 ? -29.302 -5.341 7.844 1.00 35.28 112 LYS A O 1
ATOM 882 N N . ILE A 1 113 ? -29.990 -5.007 5.731 1.00 33.91 113 ILE A N 1
ATOM 883 C CA . ILE A 1 113 ? -31.363 -4.598 6.042 1.00 33.91 113 ILE A CA 1
ATOM 884 C C . ILE A 1 113 ? -32.045 -5.768 6.765 1.00 33.91 113 ILE A C 1
ATOM 886 O O . ILE A 1 113 ? -32.369 -6.783 6.149 1.00 33.91 113 ILE A O 1
ATOM 890 N N . ARG A 1 114 ? -32.266 -5.649 8.079 1.00 34.44 114 ARG A N 1
ATOM 891 C CA . ARG A 1 114 ? -33.183 -6.536 8.801 1.00 34.44 114 ARG A CA 1
ATOM 892 C C . ARG A 1 114 ? -34.592 -5.972 8.639 1.00 34.44 114 ARG A C 1
ATOM 894 O O . ARG A 1 114 ? -34.938 -4.985 9.278 1.00 34.44 114 ARG A O 1
ATOM 901 N N . LYS A 1 115 ? -35.418 -6.607 7.804 1.00 37.22 115 LYS A N 1
ATOM 902 C CA . LYS A 1 115 ? -36.871 -6.540 7.991 1.00 37.22 115 LYS A CA 1
ATOM 903 C C . LYS A 1 115 ? -37.250 -7.596 9.021 1.00 37.22 115 LYS A C 1
ATOM 905 O O . LYS A 1 115 ? -37.281 -8.774 8.695 1.00 37.22 115 LYS A O 1
ATOM 910 N N . THR A 1 116 ? -37.571 -7.170 10.235 1.00 32.09 116 THR A N 1
ATOM 911 C CA . THR A 1 116 ? -38.437 -7.938 11.135 1.00 32.09 116 THR A CA 1
ATOM 912 C C . THR A 1 116 ? -39.396 -6.964 11.796 1.00 32.09 116 THR A C 1
ATOM 914 O O . THR A 1 116 ? -38.995 -6.133 12.607 1.00 32.09 116 THR A O 1
ATOM 917 N N . SER A 1 117 ? -40.658 -7.041 11.381 1.00 40.81 117 SER A N 1
ATOM 918 C CA . SER A 1 117 ? -41.789 -6.377 12.014 1.00 40.81 117 SER A CA 1
ATOM 919 C C . SER A 1 117 ? -42.015 -6.946 13.411 1.00 40.81 117 SER A C 1
ATOM 921 O O . SER A 1 117 ? -42.074 -8.165 13.561 1.00 40.81 117 SER A O 1
ATOM 923 N N . SER A 1 118 ? -42.267 -6.090 14.395 1.00 32.47 118 SER A N 1
ATOM 924 C CA . SER A 1 118 ? -43.167 -6.455 15.485 1.00 32.47 118 SER A CA 1
ATOM 925 C C . SER A 1 118 ? -43.928 -5.220 15.941 1.00 32.47 118 SER A C 1
ATOM 927 O O . SER A 1 118 ? -43.374 -4.312 16.551 1.00 32.47 118 SER A O 1
ATOM 929 N N . SER A 1 119 ? -45.212 -5.209 15.590 1.00 41.59 119 SER A N 1
ATOM 930 C CA . SER A 1 119 ? -46.264 -4.432 16.246 1.00 41.59 119 SER A CA 1
ATOM 931 C C . SER A 1 119 ? -46.258 -4.723 17.752 1.00 41.59 119 SER A C 1
ATOM 933 O O . SER A 1 119 ? -46.032 -5.877 18.115 1.00 41.59 119 SER A O 1
ATOM 935 N N . HIS A 1 120 ? -46.493 -3.711 18.598 1.00 30.08 120 HIS A N 1
ATOM 936 C CA . HIS A 1 120 ? -47.478 -3.735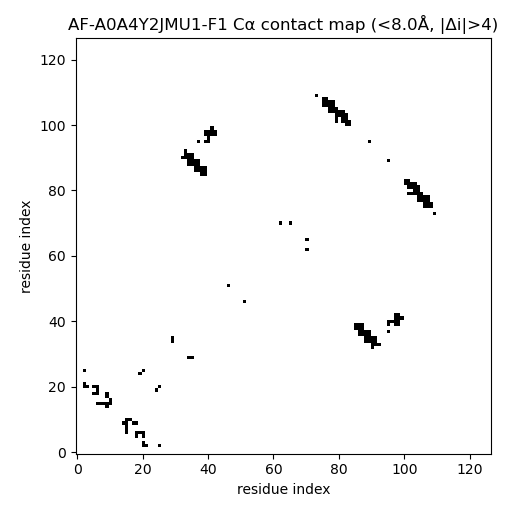 19.695 1.00 30.08 120 HIS A CA 1
ATOM 937 C C . HIS A 1 120 ? -47.636 -2.331 20.329 1.00 30.08 120 HIS A C 1
ATOM 939 O O . HIS A 1 120 ? -46.681 -1.572 20.463 1.00 30.08 120 HIS A O 1
ATOM 945 N N . TYR A 1 121 ? -48.886 -2.001 20.657 1.00 34.38 121 TYR A N 1
ATOM 946 C CA . TYR A 1 121 ? -49.479 -0.687 20.941 1.00 34.38 121 TYR A CA 1
ATOM 947 C C . TYR A 1 121 ? -49.140 -0.063 22.310 1.00 34.38 121 TYR A C 1
ATOM 949 O O . TYR A 1 121 ? -48.931 -0.787 23.281 1.00 34.38 121 TYR A O 1
ATOM 957 N N . ARG A 1 122 ? -49.284 1.273 22.416 1.00 30.36 122 ARG A N 1
ATOM 958 C CA . ARG A 1 122 ? -50.039 1.956 23.497 1.00 30.36 122 ARG A CA 1
ATOM 959 C C . ARG A 1 122 ? -50.284 3.437 23.168 1.00 30.36 122 ARG A C 1
ATOM 961 O O . ARG A 1 122 ? -49.360 4.241 23.186 1.00 30.36 122 ARG A O 1
ATOM 968 N N . THR A 1 123 ? -51.539 3.788 22.909 1.00 40.09 123 THR A N 1
ATOM 969 C CA . THR A 1 123 ? -52.072 5.154 23.014 1.00 40.09 123 THR A CA 1
ATOM 970 C C . THR A 1 123 ? -52.611 5.358 24.426 1.00 40.09 123 THR A C 1
ATOM 972 O O . THR A 1 123 ? -53.454 4.580 24.867 1.00 40.09 123 THR A O 1
ATOM 975 N N . LEU A 1 124 ? -52.148 6.396 25.120 1.00 36.06 124 LEU A N 1
ATOM 976 C CA . LEU A 1 124 ? -52.823 6.984 26.279 1.00 36.06 124 LEU A CA 1
ATOM 977 C C . LEU A 1 124 ? -52.637 8.500 26.223 1.00 36.06 124 LEU A C 1
ATOM 979 O O . LEU A 1 124 ? -51.517 8.967 26.021 1.00 36.06 124 LEU A O 1
ATOM 983 N N . GLY A 1 125 ? -53.728 9.234 26.424 1.00 31.28 125 GLY A N 1
ATOM 984 C CA . GLY A 1 125 ? -53.705 10.681 26.608 1.00 31.28 125 GLY A CA 1
ATOM 985 C C . GLY A 1 125 ? -55.018 11.353 26.230 1.00 31.28 125 GLY A C 1
ATOM 986 O O . GLY A 1 125 ? -55.039 12.133 25.287 1.00 31.28 125 GLY A O 1
ATOM 987 N N . GLU A 1 126 ? -56.097 11.021 26.941 1.00 35.53 126 GLU A N 1
ATOM 988 C CA . GLU A 1 126 ? -57.260 11.904 27.070 1.00 35.53 126 GLU A CA 1
ATOM 989 C C . GLU A 1 126 ? -56.900 13.061 28.014 1.00 35.53 126 GLU A C 1
ATOM 991 O O . GLU A 1 126 ? -56.393 12.809 29.109 1.00 35.53 126 GLU A O 1
ATOM 996 N N . THR A 1 127 ? -57.202 14.290 27.594 1.00 44.91 127 THR A N 1
ATOM 997 C CA . THR A 1 127 ? -57.773 15.380 28.409 1.00 44.91 127 THR A CA 1
ATOM 998 C C . THR A 1 127 ? -58.565 16.285 27.485 1.00 44.91 127 THR A C 1
ATOM 1000 O O . THR A 1 127 ? -57.991 16.635 26.427 1.00 44.91 127 THR A O 1
#

Sequence (127 aa):
MMQSEAKDFAKELGHGGHLKGSNGWLENFKNGHKIVFRKLCGESASVPESVCEEWIKDIPVLVKGYETKNIFNADETGLFYQCLPDKTAMFKDEECRGGKQSKVRSTVDGRKIRKTSSSHYRTLGET

Foldseek 3Di:
DVLVVVLVVCVVVVNNPPRPSDPVVVVVVCVVQQKDWDFQDDDPPDDDVVVVVVVVVCVCVVCPPPDPVPDDDFDWDWADDQFDPRIDIDHNPDDRDDDDTPPPTDTDGPPPDDDDDDDDDDDDDDD

Secondary structure (DSSP, 8-state):
-HHHHHHHHHHHTT-TTT----HHHHHHHHHHTTEEEEE-PPP-----HHHHHHHHHHHHHHTTTS-GGG------EEEESSPPPSEEEEETTS----------EEEE-------------------

pLDDT: mean 72.19, std 17.57, range [30.08, 92.44]

Solvent-accessible surface area (backbone atoms only — not comparable to full-atom values): 8466 Å² total; per-residue (Å²): 104,73,48,53,53,55,32,52,53,27,42,76,72,74,40,47,89,74,54,80,52,43,71,67,55,54,49,50,52,26,62,76,65,38,48,39,75,43,70,64,60,66,86,81,83,79,74,60,67,69,61,54,56,55,53,61,68,48,47,67,66,73,51,59,93,58,56,77,92,73,67,74,92,83,76,85,49,63,51,62,81,61,52,67,73,65,55,46,83,40,51,71,91,58,81,92,71,83,58,86,62,48,80,56,52,51,80,51,78,86,75,77,80,77,88,75,89,75,90,84,89,86,92,85,82,90,131

Mean predicted aligned error: 16.56 Å